Protein AF-A0A929W368-F1 (afdb_monomer)

Nearest PDB structures (foldseek):
  1zxo-assembly2_B  TM=9.598E-01  e=6.247E-08  Bacteroides thetaiotaomicron
  1zxo-assembly1_A  TM=9.574E-01  e=8.884E-08  Bacteroides thetaiotaomicron
  1zbs-assembly1_A-2  TM=9.644E-01  e=2.020E-07  Porphyromonas gingivalis W83
  8oqk-assembly1_A-2  TM=9.341E-01  e=8.147E-06  Tannerella forsythia
  8ow7-assembly3_E  TM=9.257E-01  e=1.965E-05  Tannerella forsythia

Solvent-accessible surface area (backbone atoms only — not comparable to full-atom values): 7279 Å² total; per-residue (Å²): 107,72,68,60,50,55,50,50,29,65,75,67,74,50,53,70,71,56,51,51,44,45,57,75,74,43,85,61,31,69,62,62,58,56,64,52,51,60,57,50,63,78,39,41,83,42,67,72,47,36,51,50,54,32,52,54,40,32,49,45,42,65,69,64,53,54,76,71,74,55,73,90,49,66,50,64,47,72,29,57,67,56,50,76,41,38,69,46,45,51,52,19,30,54,76,70,66,42,47,70,59,59,69,31,52,49,85,67,68,77,67,51,79,89,76,51,84,63,69,72,77,82,114

Foldseek 3Di:
DVVLVVVVCVVVVDDPVRLCCLLPPDPDNVVVVVVCLVVLLVCCVPVVSVCVLLVVLLVCCVPPVVVVVPLVDADEEEAQSCVSPVVSNCVSCVVNSHHHDYYYHHPCVVVPPPDDPCVVVVD

Mean predicted aligned error: 6.93 Å

Radius of gyration: 18.63 Å; Cα contacts (8 Å, |Δi|>4): 102; chains: 1; bounding box: 58×37×38 Å

Secondary structure (DSSP, 8-state):
-HHHHHHHHHHHT--HHHHHHHHHTSS-HHHHHHTTHHHHHHTTTSHHHHHHHHHHHHHHIIIIIGGG--TTSEEEEESHHHHHTHHHHHHHHHHTTPEEEEEESSGGGGGSTTS-GGGGG--

Structure (mmCIF, N/CA/C/O backbone):
data_AF-A0A929W368-F1
#
_entry.id   AF-A0A929W368-F1
#
loop_
_atom_site.group_PDB
_atom_site.id
_atom_site.type_symbol
_atom_site.label_atom_id
_atom_site.label_alt_id
_atom_site.label_comp_id
_atom_site.label_asym_id
_atom_site.label_entity_id
_atom_site.label_seq_id
_atom_site.pdbx_PDB_ins_code
_atom_site.Cartn_x
_atom_site.Cartn_y
_atom_site.Cartn_z
_atom_site.occupancy
_atom_site.B_iso_or_equiv
_atom_site.auth_seq_id
_atom_site.auth_comp_id
_atom_site.auth_asym_id
_atom_site.auth_atom_id
_atom_site.pdbx_PDB_model_num
ATOM 1 N N . PRO A 1 1 ? -18.917 0.061 -0.088 1.00 88.75 1 PRO A N 1
ATOM 2 C CA . PRO A 1 1 ? -20.269 -0.533 0.095 1.00 88.75 1 PRO A CA 1
ATOM 3 C C . PRO A 1 1 ? -20.674 -0.555 1.574 1.00 88.75 1 PRO A C 1
ATOM 5 O O . PRO A 1 1 ? -19.797 -0.681 2.425 1.00 88.75 1 PRO A O 1
ATOM 8 N N . GLU A 1 2 ? -21.967 -0.435 1.891 1.00 91.94 2 GLU A N 1
ATOM 9 C CA . GLU A 1 2 ? -22.444 -0.407 3.286 1.00 91.94 2 GLU A CA 1
ATOM 10 C C . GLU A 1 2 ? -22.174 -1.725 4.031 1.00 91.94 2 GLU A C 1
ATOM 12 O O . GLU A 1 2 ? -21.757 -1.711 5.186 1.00 91.94 2 GLU A O 1
ATOM 17 N N . SER A 1 3 ? -22.338 -2.864 3.353 1.00 93.44 3 SER A N 1
ATOM 18 C CA . SER A 1 3 ? -22.035 -4.193 3.898 1.00 93.44 3 SER A CA 1
ATOM 19 C C . SER A 1 3 ? -20.568 -4.329 4.309 1.00 93.44 3 SER A C 1
ATOM 21 O O . SER A 1 3 ? -20.274 -4.759 5.421 1.00 93.44 3 SER A O 1
ATOM 23 N N . LEU A 1 4 ? -19.650 -3.900 3.439 1.00 94.31 4 LEU A N 1
ATOM 24 C CA . LEU A 1 4 ? -18.211 -3.924 3.698 1.00 94.31 4 LEU A CA 1
ATOM 25 C C . LEU A 1 4 ? -17.841 -3.028 4.885 1.00 94.31 4 LEU A C 1
ATOM 27 O O . LEU A 1 4 ? -17.044 -3.423 5.730 1.00 94.31 4 LEU A O 1
ATOM 31 N N . ARG A 1 5 ? -18.455 -1.841 4.974 1.00 93.31 5 ARG A N 1
ATOM 32 C CA . ARG A 1 5 ? -18.266 -0.928 6.106 1.00 93.31 5 ARG A CA 1
ATOM 33 C C . ARG A 1 5 ? -18.708 -1.575 7.419 1.00 93.31 5 ARG A C 1
ATOM 35 O O . ARG A 1 5 ? -17.929 -1.582 8.362 1.00 93.31 5 ARG A O 1
ATOM 42 N N . ARG A 1 6 ? -19.915 -2.151 7.467 1.00 94.00 6 ARG A N 1
ATOM 43 C CA . ARG A 1 6 ? -20.418 -2.839 8.669 1.00 94.00 6 ARG A CA 1
ATOM 44 C C . ARG A 1 6 ? -19.507 -3.991 9.090 1.00 94.00 6 ARG A C 1
ATOM 46 O O . ARG A 1 6 ? -19.268 -4.169 10.278 1.00 94.00 6 ARG A O 1
ATOM 53 N N . HIS A 1 7 ? -18.974 -4.745 8.128 1.00 95.00 7 HIS A N 1
ATOM 54 C CA . HIS A 1 7 ? -18.018 -5.812 8.417 1.00 95.00 7 HIS A CA 1
ATOM 55 C C . HIS A 1 7 ? -16.708 -5.260 9.001 1.00 95.00 7 HIS A C 1
ATOM 57 O O . HIS A 1 7 ? -16.211 -5.794 9.986 1.00 95.00 7 HIS A O 1
ATOM 63 N N . PHE A 1 8 ? -16.180 -4.166 8.444 1.00 95.19 8 PHE A N 1
ATOM 64 C CA . PHE A 1 8 ? -14.983 -3.502 8.962 1.00 95.19 8 PHE A CA 1
ATOM 65 C C . PHE A 1 8 ? -15.171 -3.002 10.402 1.00 95.19 8 PHE A C 1
ATOM 67 O O . PHE A 1 8 ? -14.356 -3.313 11.269 1.00 95.19 8 PHE A O 1
ATOM 74 N N . GLU A 1 9 ? -16.260 -2.274 10.664 1.00 94.62 9 GLU A N 1
ATOM 75 C CA . GLU A 1 9 ? -16.586 -1.743 11.995 1.00 94.62 9 GLU A CA 1
ATOM 76 C C . GLU A 1 9 ? -16.746 -2.878 13.019 1.00 94.62 9 GLU A C 1
ATOM 78 O O . GLU A 1 9 ? -16.203 -2.791 14.116 1.00 94.62 9 GLU A O 1
ATOM 83 N N . ALA A 1 10 ? -17.409 -3.978 12.644 1.00 94.00 10 ALA A N 1
ATOM 84 C CA . ALA A 1 10 ? -17.581 -5.139 13.517 1.00 94.00 10 ALA A CA 1
ATOM 85 C C . ALA A 1 10 ? -16.275 -5.911 13.770 1.00 94.00 10 ALA A C 1
ATOM 87 O O . ALA A 1 10 ? -16.045 -6.367 14.884 1.00 94.00 10 ALA A O 1
ATOM 88 N N . GLN A 1 11 ? -15.419 -6.072 12.756 1.00 95.00 11 GLN A N 1
ATOM 89 C CA . GLN A 1 11 ? -14.176 -6.838 12.883 1.00 95.00 11 GLN A CA 1
ATOM 90 C C . GLN A 1 11 ? -13.138 -6.133 13.765 1.00 95.00 11 GLN A C 1
ATOM 92 O O . GLN A 1 11 ? -12.384 -6.802 14.469 1.00 95.00 11 GLN A O 1
ATOM 97 N N . TYR A 1 12 ? -13.062 -4.805 13.686 1.00 93.81 12 TYR A N 1
ATOM 98 C CA . TYR A 1 12 ? -12.060 -4.023 14.412 1.00 93.81 12 TYR A CA 1
ATOM 99 C C . TYR A 1 12 ? -12.623 -3.289 15.630 1.00 93.81 12 TYR A C 1
ATOM 101 O O . TYR A 1 12 ? -11.847 -2.650 16.332 1.00 93.81 12 TYR A O 1
ATOM 109 N N . GLU A 1 13 ? -13.934 -3.378 15.877 1.00 92.94 13 GLU A N 1
ATOM 110 C CA . GLU A 1 13 ? -14.640 -2.657 16.946 1.00 92.94 13 GLU A CA 1
ATOM 111 C C . GLU A 1 13 ? -14.344 -1.146 16.914 1.00 92.94 13 GLU A C 1
ATOM 113 O O . GLU A 1 13 ? -14.091 -0.508 17.934 1.00 92.94 13 GLU A O 1
ATOM 118 N N . VAL A 1 14 ? -14.337 -0.573 15.707 1.00 91.69 14 VAL A N 1
ATOM 119 C CA . VAL A 1 14 ? -13.983 0.832 15.456 1.00 91.69 14 VAL A CA 1
ATOM 120 C C . VAL A 1 14 ? -15.174 1.619 14.937 1.00 91.69 14 VAL A C 1
ATOM 122 O O . VAL A 1 14 ? -15.974 1.123 14.143 1.00 91.69 14 VAL A O 1
ATOM 125 N N . ASP A 1 15 ? -15.224 2.890 15.320 1.00 93.00 15 ASP A N 1
ATOM 126 C CA . ASP A 1 15 ? -16.087 3.899 14.725 1.00 93.00 15 ASP A CA 1
ATOM 127 C C . ASP A 1 15 ? -15.262 5.100 14.221 1.00 93.00 15 ASP A C 1
ATOM 129 O O . ASP A 1 15 ? -14.040 5.173 14.375 1.00 93.00 15 ASP A O 1
ATOM 133 N N . ILE A 1 16 ? -15.923 6.046 13.550 1.00 91.19 16 ILE A N 1
ATOM 134 C CA . ILE A 1 16 ? -15.246 7.224 12.987 1.00 91.19 16 ILE A CA 1
ATOM 135 C C . ILE A 1 16 ? -14.568 8.091 14.071 1.00 91.19 16 ILE A C 1
ATOM 137 O O . ILE A 1 16 ? -13.416 8.479 13.854 1.00 91.19 16 ILE A O 1
ATOM 141 N N . PRO A 1 17 ? -15.214 8.411 15.213 1.00 94.50 17 PRO A N 1
ATOM 142 C CA . PRO A 1 17 ? -14.557 9.110 16.318 1.00 94.50 17 PRO A CA 1
ATOM 143 C C . PRO A 1 17 ? -13.261 8.446 16.796 1.00 94.50 17 PRO A C 1
ATOM 145 O O . PRO A 1 17 ? -12.250 9.140 16.933 1.00 94.50 17 PRO A O 1
ATOM 148 N N . GLU A 1 18 ? -13.265 7.126 16.992 1.00 93.00 18 GLU A N 1
ATOM 149 C CA . GLU A 1 18 ? -12.087 6.373 17.426 1.00 93.00 18 GLU A CA 1
ATOM 150 C C . GLU A 1 18 ? -10.977 6.440 16.375 1.00 93.00 18 GLU A C 1
ATOM 152 O O . GLU A 1 18 ? -9.832 6.757 16.697 1.00 93.00 18 GLU A O 1
ATOM 157 N N . VAL A 1 19 ? -11.302 6.246 15.093 1.00 93.94 19 VAL A N 1
ATOM 158 C CA . VAL A 1 19 ? -10.317 6.362 14.004 1.00 93.94 19 VAL A CA 1
ATOM 159 C C . VAL A 1 19 ? -9.673 7.753 13.990 1.00 93.94 19 VAL A C 1
ATOM 161 O O . VAL A 1 19 ? -8.452 7.866 13.875 1.00 93.94 19 VAL A O 1
ATOM 164 N N . ILE A 1 20 ? -10.459 8.825 14.147 1.00 95.00 20 ILE A N 1
ATOM 165 C CA . ILE A 1 20 ? -9.934 10.199 14.194 1.00 95.00 20 ILE A CA 1
ATOM 166 C C . ILE A 1 20 ? -8.997 10.379 15.393 1.00 95.00 20 ILE A C 1
ATOM 168 O O . ILE A 1 20 ? -7.914 10.953 15.251 1.00 95.00 20 ILE A O 1
ATOM 172 N N . GLN A 1 21 ? -9.383 9.883 16.567 1.00 94.88 21 GLN A N 1
ATOM 173 C CA . GLN A 1 21 ? -8.554 9.956 17.766 1.00 94.88 21 GLN A CA 1
ATOM 174 C C . GLN A 1 21 ? -7.217 9.227 17.560 1.00 94.88 21 GLN A C 1
ATOM 176 O O . GLN A 1 21 ? -6.157 9.822 17.764 1.00 94.88 21 GLN A O 1
ATOM 181 N N . ARG A 1 22 ? -7.257 7.984 17.069 1.00 94.88 22 ARG A N 1
ATOM 182 C CA . ARG A 1 22 ? -6.077 7.141 16.822 1.00 94.88 22 ARG A CA 1
ATOM 183 C C . ARG A 1 22 ? -5.125 7.720 15.784 1.00 94.88 22 ARG A C 1
ATOM 185 O O . ARG A 1 22 ? -3.910 7.627 15.937 1.00 94.88 22 ARG A O 1
ATOM 192 N N . VAL A 1 23 ? -5.662 8.307 14.717 1.00 95.88 23 VAL A N 1
ATOM 193 C CA . VAL A 1 23 ? -4.853 8.813 13.601 1.00 95.88 23 VAL A CA 1
ATOM 194 C C . VAL A 1 23 ? -4.242 10.179 13.908 1.00 95.88 23 VAL A C 1
ATOM 196 O O . VAL A 1 23 ? -3.104 10.436 13.521 1.00 95.88 23 VAL A O 1
ATOM 199 N N . TYR A 1 24 ? -4.970 11.061 14.595 1.00 96.06 24 TYR A N 1
ATOM 200 C CA . TYR A 1 24 ? -4.542 12.453 14.762 1.00 96.06 24 TYR A CA 1
ATOM 201 C C . TYR A 1 24 ? -4.034 12.796 16.161 1.00 96.06 24 TYR A C 1
ATOM 203 O O . TYR A 1 24 ? -3.364 13.818 16.315 1.00 96.06 24 TYR A O 1
ATOM 211 N N . ARG A 1 25 ? -4.370 12.004 17.185 1.00 94.44 25 ARG A N 1
ATOM 212 C CA . ARG A 1 25 ? -4.108 12.360 18.589 1.00 94.44 25 ARG A CA 1
ATOM 213 C C . ARG A 1 25 ? -3.315 11.319 19.372 1.00 94.44 25 ARG A C 1
ATOM 215 O O . ARG A 1 25 ? -2.972 11.586 20.521 1.00 94.44 25 ARG A O 1
ATOM 222 N N . GLU A 1 26 ? -2.987 10.180 18.769 1.00 95.06 26 GLU A N 1
ATOM 223 C CA . GLU A 1 26 ? -2.183 9.134 19.401 1.00 95.06 26 GLU A CA 1
ATOM 224 C C . GLU A 1 26 ? -0.836 8.904 18.697 1.00 95.06 26 GLU A C 1
ATOM 226 O O . GLU A 1 26 ? -0.673 9.210 17.511 1.00 95.06 26 GLU A O 1
ATOM 231 N N . PRO A 1 27 ? 0.162 8.350 19.410 1.00 95.50 27 PRO A N 1
ATOM 232 C CA . PRO A 1 27 ? 1.424 7.956 18.803 1.00 95.50 27 PRO A CA 1
ATOM 233 C C . PRO A 1 27 ? 1.256 6.834 17.769 1.00 95.50 27 PRO A C 1
ATOM 235 O O . PRO A 1 27 ? 0.444 5.928 17.920 1.00 95.50 27 PRO A O 1
ATOM 238 N N . SER A 1 28 ? 2.156 6.803 16.784 1.00 93.81 28 SER A N 1
ATOM 239 C CA . SER A 1 28 ? 2.253 5.728 15.778 1.00 93.81 28 SER A CA 1
ATOM 240 C C . SER A 1 28 ? 1.004 5.517 14.890 1.00 93.81 28 SER A C 1
ATOM 242 O O . SER A 1 28 ? 0.627 4.362 14.655 1.00 93.81 28 SER A O 1
ATOM 244 N N . PRO A 1 29 ? 0.408 6.573 14.299 1.00 94.81 29 PRO A N 1
ATOM 245 C CA . PRO A 1 29 ? -0.787 6.438 13.457 1.00 94.81 29 PRO A CA 1
ATOM 246 C C . PRO A 1 29 ? -0.559 5.525 12.243 1.00 94.81 29 PRO A C 1
ATOM 248 O O . PRO A 1 29 ? -1.434 4.749 11.867 1.00 94.81 29 PRO A O 1
ATOM 251 N N . ASN A 1 30 ? 0.656 5.520 11.686 1.00 92.31 30 ASN A N 1
ATOM 252 C CA . ASN A 1 30 ? 1.025 4.632 10.581 1.00 92.31 30 ASN A CA 1
ATOM 253 C C . ASN A 1 30 ? 0.900 3.150 10.960 1.00 92.31 30 ASN A C 1
ATOM 255 O O . ASN A 1 30 ? 0.456 2.343 10.149 1.00 92.31 30 ASN A O 1
ATOM 259 N N . ARG A 1 31 ? 1.264 2.781 12.195 1.00 93.31 31 ARG A N 1
ATOM 260 C CA . ARG A 1 31 ? 1.142 1.399 12.681 1.00 93.31 31 ARG A CA 1
ATOM 261 C C . ARG A 1 31 ? -0.320 1.029 12.916 1.00 93.31 31 ARG A C 1
ATOM 263 O O . ARG A 1 31 ? -0.704 -0.090 12.593 1.00 93.31 31 ARG A O 1
ATOM 270 N N . TYR A 1 32 ? -1.115 1.961 13.442 1.00 94.56 32 TYR A N 1
ATOM 271 C CA . TYR A 1 32 ? -2.558 1.781 13.579 1.00 94.56 32 TYR A CA 1
ATOM 272 C C . TYR A 1 32 ? -3.212 1.526 12.216 1.00 94.56 32 TYR A C 1
ATOM 274 O O . TYR A 1 32 ? -3.902 0.529 12.058 1.00 94.56 32 TYR A O 1
ATOM 282 N N . LEU A 1 33 ? -2.935 2.349 11.201 1.00 93.56 33 LEU A N 1
ATOM 283 C CA . LEU A 1 33 ? -3.489 2.154 9.857 1.00 93.56 33 LEU A CA 1
ATOM 284 C C . LEU A 1 33 ? -2.989 0.862 9.196 1.00 93.56 33 LEU A C 1
ATOM 286 O O . LEU A 1 33 ? -3.759 0.161 8.540 1.00 93.56 33 LEU A O 1
ATOM 290 N N . ALA A 1 34 ? -1.719 0.503 9.406 1.00 92.38 34 ALA A N 1
ATOM 291 C CA . ALA A 1 34 ? -1.131 -0.702 8.826 1.00 92.38 34 ALA A CA 1
ATOM 292 C C . ALA A 1 34 ? -1.840 -1.996 9.262 1.00 92.38 34 ALA A C 1
ATOM 294 O O . ALA A 1 34 ? -1.822 -2.972 8.510 1.00 92.38 34 ALA A O 1
ATOM 295 N N . GLN A 1 35 ? -2.505 -2.025 10.421 1.00 92.44 35 GLN A N 1
ATOM 296 C CA . GLN A 1 35 ? -3.235 -3.214 10.876 1.00 92.44 35 GLN A CA 1
ATOM 297 C C . GLN A 1 35 ? -4.422 -3.575 9.960 1.00 92.44 35 GLN A C 1
ATOM 299 O O . GLN A 1 35 ? -4.785 -4.747 9.837 1.00 92.44 35 GLN A O 1
ATOM 304 N N . PHE A 1 36 ? -4.997 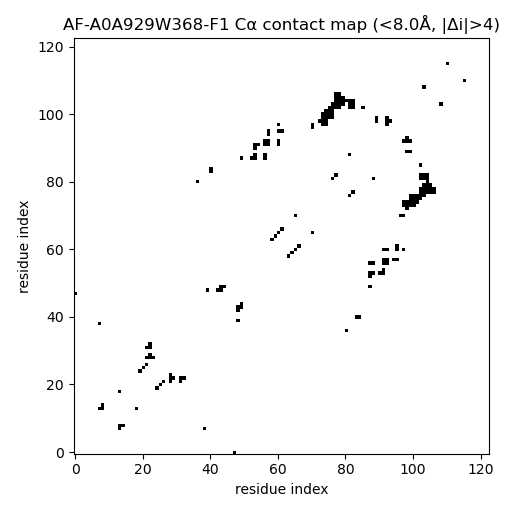-2.586 9.266 1.00 94.56 36 PHE A N 1
ATOM 305 C CA . PHE A 1 36 ? -6.145 -2.771 8.373 1.00 94.56 36 PHE A CA 1
ATOM 306 C C . PHE A 1 36 ? -5.771 -3.408 7.032 1.00 94.56 36 PHE A C 1
ATOM 308 O O . PHE A 1 36 ? -6.640 -3.821 6.268 1.00 94.56 36 PHE A O 1
ATOM 315 N N . THR A 1 37 ? -4.477 -3.578 6.765 1.00 94.31 37 THR A N 1
ATOM 316 C CA . THR A 1 37 ? -3.973 -4.305 5.594 1.00 94.31 37 THR A CA 1
ATOM 317 C C . THR A 1 37 ? -4.555 -5.719 5.499 1.00 94.31 37 THR A C 1
ATOM 319 O O . THR A 1 37 ? -4.854 -6.199 4.406 1.00 94.31 37 THR A O 1
ATOM 322 N N . HIS A 1 38 ? -4.760 -6.389 6.639 1.00 93.50 38 HIS A N 1
ATOM 323 C CA . HIS A 1 38 ? -5.369 -7.720 6.670 1.00 93.50 38 HIS A CA 1
ATOM 324 C C . HIS A 1 38 ? -6.800 -7.715 6.122 1.00 93.50 38 HIS A C 1
ATOM 326 O O . HIS A 1 38 ? -7.164 -8.618 5.371 1.00 93.50 38 HIS A O 1
ATOM 332 N N . PHE A 1 39 ? -7.579 -6.673 6.425 1.00 96.19 39 PHE A N 1
ATOM 333 C CA . PHE A 1 39 ? -8.926 -6.499 5.889 1.00 96.19 39 PHE A CA 1
ATOM 334 C C . PHE A 1 39 ? -8.923 -6.308 4.377 1.00 96.19 39 P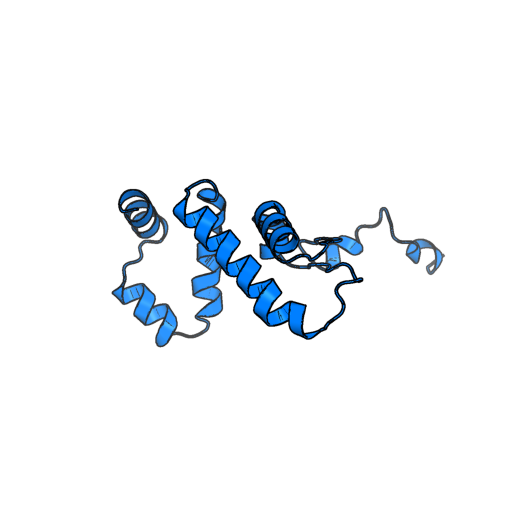HE A C 1
ATOM 336 O O . PHE A 1 39 ? -9.710 -6.944 3.678 1.00 96.19 39 PHE A O 1
ATOM 343 N N . LEU A 1 40 ? -8.011 -5.466 3.875 1.00 96.81 40 LEU A N 1
ATOM 344 C CA . LEU A 1 40 ? -7.856 -5.225 2.440 1.00 96.81 40 LEU A CA 1
ATOM 345 C C . LEU A 1 40 ? -7.477 -6.510 1.699 1.00 96.81 40 LEU A C 1
ATOM 347 O O . LEU A 1 40 ? -8.034 -6.791 0.647 1.00 96.81 40 LEU A O 1
ATOM 351 N N . SER A 1 41 ? -6.575 -7.315 2.267 1.00 96.38 41 SER A N 1
ATOM 352 C CA . SER A 1 41 ? -6.189 -8.607 1.690 1.00 96.38 41 SER A CA 1
ATOM 353 C C . SER A 1 41 ? -7.365 -9.588 1.635 1.00 96.38 41 SER A C 1
ATOM 355 O O . SER A 1 41 ? -7.609 -10.194 0.594 1.00 96.38 41 SER A O 1
ATOM 357 N N . ALA A 1 42 ? -8.141 -9.693 2.720 1.00 96.62 42 ALA A N 1
ATOM 358 C CA . ALA A 1 42 ? -9.300 -10.584 2.795 1.00 96.62 42 ALA A CA 1
ATOM 359 C C . ALA A 1 42 ? -10.437 -10.198 1.830 1.00 96.62 42 ALA A C 1
ATOM 361 O O . ALA A 1 42 ? -11.202 -11.062 1.414 1.00 96.62 42 ALA A O 1
ATOM 362 N N . HIS A 1 43 ? -10.534 -8.919 1.458 1.00 96.81 43 HIS A N 1
ATOM 363 C CA . HIS A 1 43 ? -11.583 -8.391 0.584 1.00 96.81 43 HIS A CA 1
ATOM 364 C C . HIS A 1 43 ? -11.038 -7.879 -0.755 1.00 96.81 43 HIS A C 1
ATOM 366 O O . HIS A 1 43 ? -11.685 -7.065 -1.404 1.00 96.81 43 HIS A O 1
ATOM 372 N N . ARG A 1 44 ? -9.857 -8.332 -1.192 1.00 95.31 44 ARG A N 1
ATOM 373 C CA . ARG A 1 44 ? -9.182 -7.820 -2.401 1.00 95.31 44 ARG A CA 1
ATOM 374 C C . ARG A 1 44 ? -9.986 -7.976 -3.696 1.00 95.31 44 ARG A C 1
ATOM 376 O O . ARG A 1 44 ? -9.751 -7.232 -4.642 1.00 95.31 44 ARG A O 1
ATOM 383 N N . ASP A 1 45 ? -10.920 -8.924 -3.733 1.00 94.69 45 ASP A N 1
ATOM 384 C CA . ASP A 1 45 ? -11.792 -9.173 -4.884 1.00 94.69 45 ASP A CA 1
ATOM 385 C C . ASP A 1 45 ? -13.048 -8.288 -4.891 1.00 94.69 45 ASP A C 1
ATOM 387 O O . ASP A 1 45 ? -13.724 -8.191 -5.916 1.00 94.69 45 ASP A O 1
ATOM 391 N N . GLU A 1 46 ? -13.346 -7.595 -3.785 1.00 96.81 46 GLU A N 1
ATOM 392 C CA . GLU A 1 46 ? -14.408 -6.592 -3.746 1.00 96.81 46 GLU A CA 1
ATOM 393 C C . GLU A 1 46 ? -14.025 -5.419 -4.665 1.00 96.81 46 GLU A C 1
ATOM 395 O O . GLU A 1 46 ? -12.964 -4.816 -4.457 1.00 96.81 46 GLU A O 1
ATOM 400 N N . PRO A 1 47 ? -14.865 -5.032 -5.648 1.00 96.56 47 PRO A N 1
ATOM 401 C CA . PRO A 1 47 ? -14.494 -4.047 -6.662 1.00 96.56 47 PRO A CA 1
ATOM 402 C C . PRO A 1 47 ? -13.918 -2.744 -6.101 1.00 96.56 47 PRO A C 1
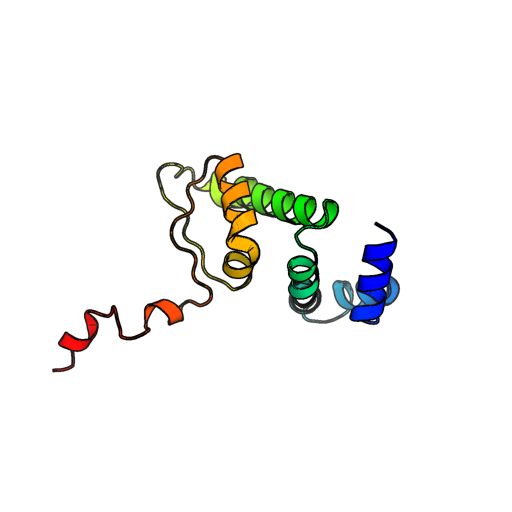ATOM 404 O O . PRO A 1 47 ? -12.892 -2.277 -6.588 1.00 96.56 47 PRO A O 1
ATOM 407 N N . SER A 1 48 ? -14.506 -2.199 -5.028 1.00 96.06 48 SER A N 1
ATOM 408 C CA . SER A 1 48 ? -14.007 -0.961 -4.413 1.00 96.06 48 SER A CA 1
ATOM 409 C C . SER A 1 48 ? -12.645 -1.122 -3.731 1.00 96.06 48 SER A C 1
ATOM 411 O O . SER A 1 48 ? -11.858 -0.181 -3.696 1.00 96.06 48 SER A O 1
ATOM 413 N N . VAL A 1 49 ? -12.352 -2.302 -3.171 1.00 97.06 49 VAL A N 1
ATOM 414 C CA . VAL A 1 49 ? -11.054 -2.584 -2.533 1.00 97.06 49 VAL A CA 1
ATOM 415 C C . VAL A 1 49 ? -9.992 -2.803 -3.603 1.00 97.06 49 VAL A C 1
ATOM 417 O O . VAL A 1 49 ? -8.897 -2.251 -3.510 1.00 97.06 49 VAL A O 1
ATOM 420 N N . ARG A 1 50 ? -10.330 -3.554 -4.655 1.00 97.19 50 ARG A N 1
ATOM 421 C CA . ARG A 1 50 ? -9.453 -3.757 -5.807 1.00 97.19 50 ARG A CA 1
ATOM 422 C C . ARG A 1 50 ? -9.079 -2.436 -6.471 1.00 97.19 50 ARG A C 1
ATOM 424 O O . ARG A 1 50 ? -7.909 -2.207 -6.770 1.00 97.19 50 ARG A O 1
ATOM 431 N N . GLU A 1 51 ? -10.064 -1.569 -6.693 1.00 97.50 51 GLU A N 1
ATOM 432 C CA . GLU A 1 51 ? -9.859 -0.240 -7.270 1.00 97.50 51 GLU A CA 1
ATOM 433 C C . GLU A 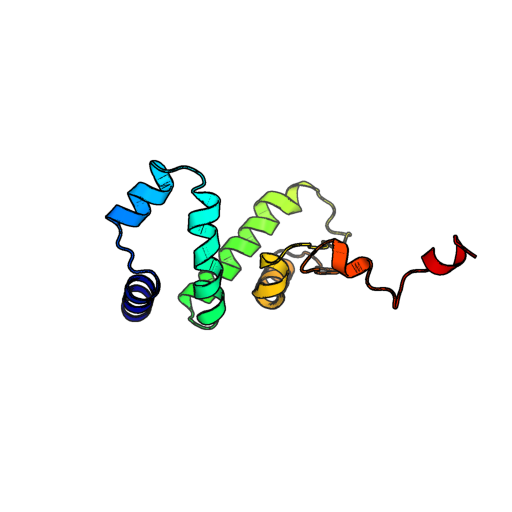1 51 ? -8.947 0.621 -6.391 1.00 97.50 51 GLU A C 1
ATOM 435 O O . GLU A 1 51 ? -8.010 1.231 -6.911 1.00 97.50 51 GLU A O 1
ATOM 440 N N . LEU A 1 52 ? -9.159 0.615 -5.070 1.00 97.75 52 LEU A N 1
ATOM 441 C CA . LEU A 1 52 ? -8.292 1.304 -4.114 1.00 97.75 52 LEU A CA 1
ATOM 442 C C . LEU A 1 52 ? -6.838 0.822 -4.229 1.00 97.75 52 LEU A C 1
ATOM 444 O O . LEU A 1 52 ? -5.937 1.634 -4.421 1.00 97.75 52 LEU A O 1
ATOM 448 N N . LEU A 1 53 ? -6.605 -0.494 -4.162 1.00 98.12 53 LEU A N 1
ATOM 449 C CA . LEU A 1 53 ? -5.260 -1.075 -4.232 1.00 98.12 53 LEU A CA 1
ATOM 450 C C . LEU A 1 53 ? -4.550 -0.708 -5.542 1.00 98.12 53 LEU A C 1
ATOM 452 O O . LEU A 1 53 ? -3.404 -0.257 -5.526 1.00 98.12 53 LEU A O 1
ATOM 456 N N . LEU A 1 54 ? -5.232 -0.862 -6.680 1.00 98.44 54 LEU A N 1
ATOM 457 C CA . LEU A 1 54 ? -4.664 -0.530 -7.987 1.00 98.44 54 LEU A CA 1
ATOM 458 C C . LEU A 1 54 ? -4.378 0.968 -8.119 1.00 98.44 54 LEU A C 1
ATOM 460 O O . LEU A 1 54 ? -3.323 1.339 -8.633 1.00 98.44 54 LEU A O 1
ATOM 464 N N . THR A 1 55 ? -5.280 1.827 -7.646 1.00 98.44 55 THR A N 1
ATOM 465 C CA . THR A 1 55 ? -5.105 3.285 -7.697 1.00 98.44 55 THR A CA 1
ATOM 466 C C . THR A 1 55 ? -3.882 3.719 -6.899 1.00 98.44 55 THR A C 1
ATOM 468 O O . THR A 1 55 ? -3.035 4.447 -7.423 1.00 98.44 55 THR A O 1
ATOM 471 N N . GLU A 1 56 ? -3.731 3.223 -5.671 1.00 98.12 56 GLU A N 1
ATOM 472 C CA . GLU A 1 56 ? -2.614 3.605 -4.808 1.00 98.12 56 GLU A CA 1
ATOM 473 C C . GLU A 1 56 ? -1.274 3.044 -5.302 1.00 98.12 56 GLU A C 1
ATOM 475 O O . GLU A 1 56 ? -0.271 3.761 -5.297 1.00 98.12 56 GLU A O 1
ATOM 480 N N . PHE A 1 57 ? -1.230 1.816 -5.834 1.00 98.44 57 PHE A N 1
ATOM 481 C CA . PHE A 1 57 ? 0.003 1.308 -6.445 1.00 98.44 57 PHE A CA 1
ATOM 482 C C . PHE A 1 57 ? 0.379 2.059 -7.725 1.00 98.44 57 PHE A C 1
ATOM 484 O O . PHE A 1 57 ? 1.557 2.353 -7.936 1.00 98.44 57 PHE A O 1
ATOM 491 N N . ARG A 1 58 ? -0.588 2.441 -8.566 1.00 98.50 58 ARG A N 1
ATOM 492 C CA . ARG A 1 58 ? -0.304 3.285 -9.739 1.00 98.50 58 ARG A CA 1
ATOM 493 C C . ARG A 1 58 ? 0.220 4.652 -9.320 1.00 98.50 58 ARG A C 1
ATOM 495 O O . ARG A 1 58 ? 1.220 5.120 -9.863 1.00 98.50 58 ARG A O 1
ATOM 502 N N . ALA A 1 59 ? -0.395 5.261 -8.306 1.00 98.44 59 ALA A N 1
ATOM 503 C CA . ALA A 1 59 ? 0.091 6.504 -7.723 1.00 98.44 59 ALA A CA 1
ATOM 504 C C . ALA A 1 59 ? 1.516 6.344 -7.172 1.00 98.44 59 ALA A C 1
ATOM 506 O O . ALA A 1 59 ? 2.340 7.239 -7.361 1.00 98.44 59 ALA A O 1
ATOM 507 N N . PHE A 1 60 ? 1.840 5.201 -6.559 1.00 98.12 60 PHE A N 1
ATOM 508 C CA . PHE A 1 60 ? 3.192 4.903 -6.100 1.00 98.12 60 PHE A CA 1
ATOM 509 C C . PHE A 1 60 ? 4.206 4.931 -7.254 1.00 98.12 60 PHE A C 1
ATOM 511 O O . PHE A 1 60 ? 5.196 5.660 -7.155 1.00 98.12 60 PHE A O 1
ATOM 518 N N . PHE A 1 61 ? 3.948 4.228 -8.361 1.00 97.88 61 PHE A N 1
ATOM 519 C CA . PHE A 1 61 ? 4.834 4.243 -9.534 1.00 97.88 61 PHE A CA 1
ATOM 520 C C . PHE A 1 61 ? 4.948 5.636 -10.160 1.00 97.88 61 PHE A C 1
ATOM 522 O O . PHE A 1 61 ? 6.058 6.119 -10.397 1.00 97.88 61 PHE A O 1
ATOM 529 N N . ALA A 1 62 ? 3.818 6.311 -10.373 1.00 96.44 62 ALA A N 1
ATOM 530 C CA . ALA A 1 62 ? 3.779 7.620 -11.011 1.00 96.44 62 ALA A CA 1
ATOM 531 C C . ALA A 1 62 ? 4.488 8.709 -10.191 1.00 96.44 62 ALA A C 1
ATOM 533 O O . ALA A 1 62 ? 5.151 9.570 -10.768 1.00 96.44 62 ALA A O 1
ATOM 534 N N . ARG A 1 63 ? 4.360 8.679 -8.857 1.00 96.94 63 ARG A N 1
ATOM 535 C CA . ARG A 1 63 ? 4.892 9.725 -7.966 1.00 96.94 63 ARG A CA 1
ATOM 536 C C . ARG A 1 63 ? 6.300 9.432 -7.458 1.00 96.94 63 ARG A C 1
ATOM 538 O O . ARG A 1 63 ? 7.076 10.368 -7.304 1.00 96.94 63 ARG A O 1
ATOM 545 N N . ASN A 1 64 ? 6.633 8.168 -7.195 1.00 96.69 64 ASN A N 1
ATOM 546 C CA . ASN A 1 64 ? 7.890 7.808 -6.530 1.00 96.69 64 ASN A CA 1
ATOM 547 C C . ASN A 1 64 ? 8.912 7.211 -7.496 1.00 96.69 64 ASN A C 1
ATOM 549 O O . ASN A 1 64 ? 10.082 7.573 -7.443 1.00 96.69 64 ASN A O 1
ATOM 553 N N . ILE A 1 65 ? 8.490 6.314 -8.392 1.00 96.75 65 ILE A N 1
ATOM 554 C CA . ILE A 1 65 ? 9.431 5.568 -9.243 1.00 96.75 65 ILE A CA 1
ATOM 555 C C . ILE A 1 65 ? 9.766 6.332 -10.529 1.00 96.75 65 ILE A C 1
ATOM 557 O O . ILE A 1 65 ? 10.928 6.427 -10.919 1.00 96.75 65 ILE A O 1
ATOM 561 N N . ARG A 1 66 ? 8.774 6.961 -11.164 1.00 95.75 66 ARG A N 1
ATOM 562 C CA . ARG A 1 66 ? 8.959 7.700 -12.426 1.00 95.75 66 ARG A CA 1
ATOM 563 C C . ARG A 1 66 ? 10.005 8.818 -12.338 1.00 95.75 66 ARG A C 1
ATOM 565 O O . ARG A 1 66 ? 10.674 9.117 -13.324 1.00 95.75 66 ARG A O 1
ATOM 572 N N . ALA A 1 67 ? 10.193 9.407 -11.158 1.00 95.94 67 ALA A N 1
ATOM 573 C CA . ALA A 1 67 ? 11.177 10.464 -10.934 1.00 95.94 67 ALA A CA 1
ATOM 574 C C . ALA A 1 67 ? 12.628 10.025 -11.217 1.00 95.94 67 ALA A C 1
ATOM 576 O O . ALA A 1 67 ? 13.449 10.866 -11.581 1.00 95.94 67 ALA A O 1
ATOM 577 N N . TYR A 1 68 ? 12.938 8.727 -11.110 1.00 96.19 68 TYR A N 1
ATOM 578 C CA . TYR A 1 68 ? 14.282 8.206 -11.368 1.00 96.19 68 TYR A CA 1
ATOM 579 C C . TYR A 1 68 ? 14.648 8.176 -12.860 1.00 96.19 68 TYR A C 1
ATOM 581 O O . TYR A 1 68 ? 15.835 8.176 -13.174 1.00 96.19 68 TYR A O 1
ATOM 589 N N . ARG A 1 69 ? 13.664 8.197 -13.777 1.00 94.31 69 ARG A N 1
ATOM 590 C CA . ARG A 1 69 ? 13.868 8.165 -15.244 1.00 94.31 69 ARG A CA 1
ATOM 591 C C . ARG A 1 69 ? 14.737 6.991 -15.714 1.00 94.31 69 ARG A C 1
ATOM 593 O O . ARG A 1 69 ? 15.611 7.163 -16.560 1.00 94.31 69 ARG A O 1
ATOM 600 N N . ARG A 1 70 ? 14.526 5.818 -15.115 1.00 94.56 70 ARG A N 1
ATOM 601 C CA . ARG A 1 70 ? 15.248 4.571 -15.411 1.00 94.56 70 ARG A CA 1
ATOM 602 C C . ARG A 1 70 ? 14.281 3.478 -15.866 1.00 94.56 70 ARG A C 1
ATOM 604 O O . ARG A 1 70 ? 14.239 2.402 -15.275 1.00 94.56 70 ARG A O 1
ATOM 611 N N . ASP A 1 71 ? 13.464 3.779 -16.871 1.00 88.62 71 ASP A N 1
ATOM 612 C CA . ASP A 1 71 ? 12.393 2.892 -17.354 1.00 88.62 71 ASP A CA 1
ATOM 613 C C . ASP A 1 71 ? 12.948 1.579 -17.947 1.00 88.62 71 ASP A C 1
ATOM 615 O O . ASP A 1 71 ? 12.244 0.575 -18.058 1.00 88.62 71 ASP A O 1
ATOM 619 N N . GLU A 1 72 ? 14.238 1.557 -18.296 1.00 93.06 72 GLU A N 1
ATOM 620 C CA . GLU A 1 72 ? 14.940 0.366 -18.755 1.00 93.06 72 GLU A CA 1
ATOM 621 C 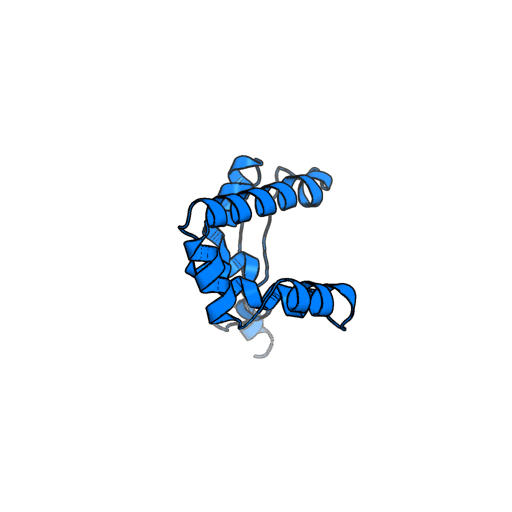C . GLU A 1 72 ? 15.237 -0.641 -17.634 1.00 93.06 72 GLU A C 1
ATOM 623 O O . GLU A 1 72 ? 15.467 -1.816 -17.926 1.00 93.06 72 GLU A O 1
ATOM 628 N N . LEU A 1 73 ? 15.237 -0.220 -16.367 1.00 96.38 73 LEU A N 1
ATOM 629 C CA . LEU A 1 73 ? 15.557 -1.083 -15.232 1.00 96.38 73 LEU A CA 1
ATOM 630 C C . LEU A 1 73 ? 14.313 -1.775 -14.668 1.00 96.38 73 LEU A C 1
ATOM 632 O O . LEU A 1 73 ? 13.198 -1.260 -14.712 1.00 96.38 73 LEU A O 1
ATOM 636 N N . GLU A 1 74 ? 14.523 -2.955 -14.090 1.00 97.12 74 GLU A N 1
ATOM 637 C CA . GLU A 1 74 ? 13.492 -3.617 -13.295 1.00 97.12 74 GLU A CA 1
ATOM 638 C C . GLU A 1 74 ? 13.404 -3.012 -11.893 1.00 97.12 74 GLU A C 1
ATOM 640 O O . GLU A 1 74 ? 14.416 -2.724 -11.246 1.00 97.12 74 GLU A O 1
ATOM 645 N N . VAL A 1 75 ? 12.176 -2.883 -11.394 1.00 97.62 75 VAL A N 1
ATOM 646 C CA . VAL A 1 75 ? 11.894 -2.451 -10.026 1.00 97.62 75 VAL A CA 1
ATOM 647 C C . VAL A 1 75 ? 11.728 -3.691 -9.156 1.00 97.62 75 VAL A C 1
ATOM 649 O O . VAL A 1 75 ? 10.781 -4.463 -9.323 1.00 97.62 75 VAL A O 1
ATOM 652 N N . ASN A 1 76 ? 12.667 -3.894 -8.235 1.00 96.94 76 ASN A N 1
ATOM 653 C CA . ASN A 1 76 ? 12.607 -4.965 -7.244 1.00 96.94 76 ASN A CA 1
ATOM 654 C C . ASN A 1 76 ? 11.988 -4.433 -5.946 1.00 96.94 76 ASN A C 1
ATOM 656 O O . ASN A 1 76 ? 12.262 -3.301 -5.548 1.00 96.94 76 ASN A O 1
ATOM 660 N N . PHE A 1 77 ? 11.184 -5.253 -5.274 1.00 97.12 77 PHE 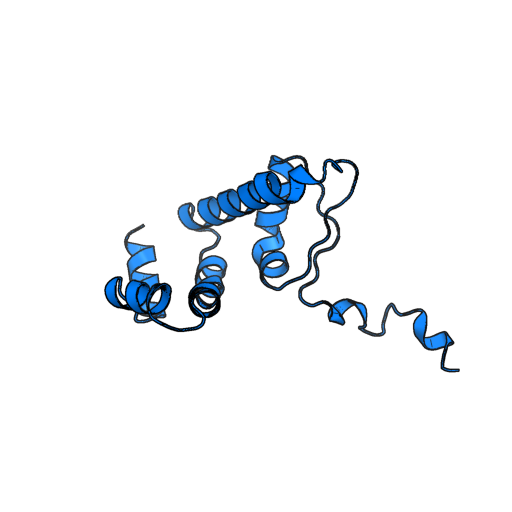A N 1
ATOM 661 C CA . PHE A 1 77 ? 10.483 -4.875 -4.049 1.00 97.12 77 PHE A CA 1
ATOM 662 C C . PHE A 1 77 ? 10.865 -5.773 -2.876 1.00 97.12 77 PHE A C 1
ATOM 664 O O . PHE A 1 77 ? 11.093 -6.973 -3.028 1.00 97.12 77 PHE A O 1
ATOM 671 N N . VAL A 1 78 ? 10.875 -5.188 -1.680 1.00 95.56 78 VAL A N 1
ATOM 672 C CA . VAL A 1 78 ? 10.986 -5.914 -0.413 1.00 95.56 78 VAL A CA 1
ATOM 673 C C . VAL A 1 78 ? 9.917 -5.395 0.544 1.00 95.56 78 VAL A C 1
ATOM 675 O O . VAL A 1 78 ? 9.712 -4.187 0.642 1.00 95.56 78 VAL A O 1
ATOM 678 N N . GLY A 1 79 ? 9.253 -6.297 1.262 1.00 92.00 79 GLY A N 1
ATOM 679 C CA . GLY A 1 79 ? 8.298 -5.976 2.318 1.00 92.00 79 GLY A CA 1
ATOM 680 C C . GLY A 1 79 ? 6.989 -6.755 2.208 1.00 92.00 79 GLY A C 1
ATOM 681 O O . GLY A 1 79 ? 6.573 -7.191 1.134 1.00 92.00 79 GLY A O 1
ATOM 682 N N . SER A 1 80 ? 6.302 -6.891 3.344 1.00 93.38 80 SER A N 1
ATOM 683 C CA . SER A 1 80 ? 5.060 -7.665 3.454 1.00 93.38 80 SER A CA 1
ATOM 684 C C . SER A 1 80 ? 3.952 -7.168 2.525 1.00 93.38 80 SER A C 1
ATOM 686 O O . SER A 1 80 ? 3.265 -7.988 1.931 1.00 93.38 80 SER A O 1
ATOM 688 N N . ILE A 1 81 ? 3.798 -5.852 2.359 1.00 95.69 81 ILE A N 1
ATOM 689 C CA . ILE A 1 81 ? 2.771 -5.261 1.488 1.00 95.69 81 ILE A CA 1
ATOM 690 C C . ILE A 1 81 ? 2.995 -5.656 0.027 1.00 95.69 81 ILE A C 1
ATOM 692 O O . ILE A 1 81 ? 2.065 -6.117 -0.629 1.00 95.69 81 ILE A O 1
ATOM 696 N N . ALA A 1 82 ? 4.232 -5.530 -0.461 1.00 96.12 82 ALA A N 1
ATOM 697 C CA . ALA A 1 82 ? 4.573 -5.894 -1.831 1.00 96.12 82 ALA A CA 1
ATOM 698 C C . ALA A 1 82 ? 4.347 -7.390 -2.093 1.00 96.12 82 ALA A C 1
ATOM 700 O O . ALA A 1 82 ? 3.847 -7.748 -3.152 1.00 96.12 82 ALA A O 1
ATOM 701 N N . ALA A 1 83 ? 4.663 -8.248 -1.117 1.00 9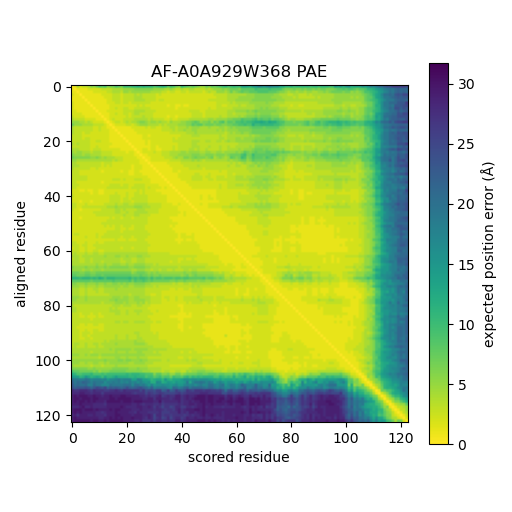5.38 83 ALA A N 1
ATOM 702 C CA . ALA A 1 83 ? 4.442 -9.688 -1.221 1.00 95.38 83 ALA A CA 1
ATOM 703 C C . ALA A 1 83 ? 2.950 -10.076 -1.161 1.00 95.38 83 ALA A C 1
ATOM 705 O O . ALA A 1 83 ? 2.497 -10.919 -1.927 1.00 95.38 83 ALA A O 1
ATOM 706 N N . VAL A 1 84 ? 2.163 -9.471 -0.264 1.00 96.25 84 VAL A N 1
ATOM 707 C CA . VAL A 1 84 ? 0.731 -9.794 -0.100 1.00 96.25 84 VAL A CA 1
ATOM 708 C C . VAL A 1 84 ? -0.092 -9.349 -1.314 1.00 96.25 84 VAL A C 1
ATOM 710 O O . VAL A 1 84 ? -0.963 -10.091 -1.777 1.00 96.25 84 VAL A O 1
ATOM 713 N N . PHE A 1 85 ? 0.205 -8.165 -1.855 1.00 97.56 85 PHE A N 1
ATOM 714 C CA . PHE A 1 85 ? -0.506 -7.575 -2.993 1.00 97.56 85 PHE A CA 1
ATOM 715 C C . PHE A 1 85 ? 0.316 -7.615 -4.285 1.00 97.56 85 PHE A C 1
ATOM 717 O O . PHE A 1 85 ? 0.254 -6.701 -5.106 1.00 97.56 85 PHE A O 1
ATOM 724 N N . GLU A 1 86 ? 1.111 -8.671 -4.474 1.00 97.56 86 GLU A N 1
ATOM 725 C CA . GLU A 1 86 ? 1.976 -8.818 -5.651 1.00 97.56 86 GLU A CA 1
ATOM 726 C C . GLU A 1 86 ? 1.185 -8.724 -6.966 1.00 97.56 86 GLU A 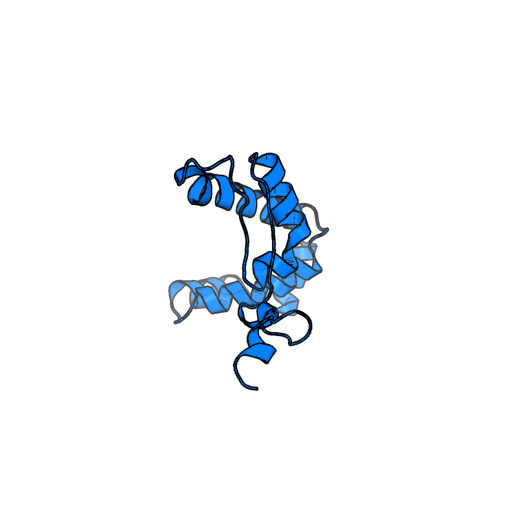C 1
ATOM 728 O O . GLU A 1 86 ? 1.623 -8.062 -7.907 1.00 97.56 86 GLU A O 1
ATOM 733 N N . SER A 1 87 ? -0.003 -9.332 -7.024 1.00 97.50 87 SER A N 1
ATOM 734 C CA . SER A 1 87 ? -0.871 -9.297 -8.210 1.00 97.50 87 SER A CA 1
ATOM 735 C C . SER A 1 87 ? -1.274 -7.866 -8.591 1.00 97.50 87 SER A C 1
ATOM 737 O O . SER A 1 87 ? -1.110 -7.448 -9.742 1.00 97.50 87 SER A O 1
ATOM 739 N N . GLU A 1 88 ? -1.753 -7.076 -7.626 1.00 98.19 88 GLU A N 1
ATOM 740 C CA . GLU A 1 88 ? -2.161 -5.686 -7.831 1.00 98.19 88 GLU A CA 1
ATOM 741 C C . GLU A 1 88 ? -0.952 -4.803 -8.135 1.00 98.19 88 GLU A C 1
ATOM 743 O O . GLU A 1 88 ? -1.018 -3.981 -9.048 1.00 98.19 88 GLU A O 1
ATOM 748 N N . LEU A 1 89 ? 0.168 -5.010 -7.437 1.00 98.38 89 LEU A N 1
ATOM 749 C CA . LEU A 1 89 ? 1.409 -4.275 -7.663 1.00 98.38 89 LEU A CA 1
ATOM 750 C C . LEU A 1 89 ? 1.932 -4.487 -9.089 1.00 98.38 89 LEU A C 1
ATOM 752 O O . LEU A 1 89 ? 2.249 -3.515 -9.773 1.00 98.38 89 LEU A O 1
ATOM 756 N N . ARG A 1 90 ? 1.992 -5.738 -9.565 1.00 98.44 90 ARG A N 1
ATOM 757 C CA . ARG A 1 90 ? 2.417 -6.063 -10.938 1.00 98.44 90 ARG A CA 1
ATOM 758 C C . ARG A 1 90 ? 1.455 -5.495 -11.976 1.00 98.44 90 ARG A C 1
ATOM 760 O O . ARG A 1 90 ? 1.904 -4.954 -12.984 1.00 98.44 90 ARG A O 1
ATOM 767 N N . THR A 1 91 ? 0.150 -5.569 -11.716 1.00 98.31 91 THR A N 1
ATOM 768 C CA . THR A 1 91 ? -0.880 -4.992 -12.595 1.00 98.31 91 THR A CA 1
ATOM 769 C C . THR A 1 91 ? -0.721 -3.474 -12.709 1.00 98.31 91 THR A C 1
ATOM 771 O O . THR A 1 91 ? -0.711 -2.929 -13.812 1.00 98.31 91 THR A O 1
ATOM 774 N N . ALA A 1 92 ? -0.547 -2.787 -11.579 1.00 98.19 92 ALA A N 1
ATOM 775 C CA . ALA A 1 92 ? -0.327 -1.347 -11.534 1.00 98.19 92 ALA A CA 1
ATOM 776 C C . ALA A 1 92 ? 0.985 -0.939 -12.218 1.00 98.19 92 ALA A C 1
ATOM 778 O O . ALA A 1 92 ? 1.004 0.036 -12.966 1.00 98.19 92 ALA A O 1
ATOM 779 N N . ALA A 1 93 ? 2.061 -1.702 -12.014 1.00 97.81 93 ALA A N 1
ATOM 780 C CA . ALA A 1 93 ? 3.342 -1.462 -12.668 1.00 97.81 93 ALA A CA 1
ATOM 781 C C . ALA A 1 93 ? 3.226 -1.540 -14.193 1.00 97.81 93 ALA A C 1
ATOM 783 O O . ALA A 1 93 ? 3.667 -0.627 -14.887 1.00 97.81 93 ALA A O 1
ATOM 784 N N . ALA A 1 94 ? 2.578 -2.590 -14.708 1.00 97.44 94 ALA A N 1
ATOM 785 C CA . ALA A 1 94 ? 2.366 -2.769 -16.140 1.00 97.44 94 ALA A CA 1
ATOM 786 C C . ALA A 1 94 ? 1.542 -1.618 -16.742 1.00 97.44 94 ALA A C 1
ATOM 788 O O . ALA A 1 94 ? 1.883 -1.116 -17.813 1.00 97.44 94 ALA A O 1
ATOM 789 N N . ALA A 1 95 ? 0.507 -1.155 -16.030 1.00 97.12 95 ALA A N 1
ATOM 790 C CA . ALA A 1 95 ? -0.301 -0.004 -16.438 1.00 97.12 95 ALA A CA 1
ATOM 791 C C . ALA A 1 95 ? 0.492 1.317 -16.474 1.00 97.12 95 ALA A C 1
ATOM 793 O O . ALA A 1 95 ? 0.150 2.210 -17.243 1.00 97.12 95 ALA A O 1
ATOM 794 N N . GLU A 1 96 ? 1.549 1.437 -15.667 1.00 96.94 96 GLU A N 1
ATOM 795 C CA . GLU A 1 96 ? 2.444 2.601 -15.621 1.00 96.94 96 GLU A CA 1
ATOM 796 C C . GLU A 1 96 ? 3.746 2.403 -16.422 1.00 96.94 96 GLU A C 1
ATOM 798 O O . GLU A 1 96 ? 4.642 3.242 -16.343 1.00 96.94 96 GLU A O 1
ATOM 803 N N . HIS A 1 97 ? 3.836 1.334 -17.224 1.00 96.25 97 HIS A N 1
ATOM 804 C CA . HIS A 1 97 ? 4.984 0.971 -18.069 1.00 96.25 97 HIS A CA 1
ATOM 805 C C . HIS A 1 97 ? 6.278 0.605 -17.316 1.00 96.25 97 HIS A C 1
ATOM 807 O O . HIS A 1 97 ? 7.371 0.725 -17.866 1.00 96.25 97 HIS A O 1
ATOM 813 N N . PHE A 1 98 ? 6.167 0.092 -16.088 1.00 97.25 98 PHE A N 1
ATOM 814 C CA . PHE A 1 98 ? 7.294 -0.447 -15.321 1.00 97.25 98 PHE A CA 1
ATOM 815 C C . PHE A 1 98 ? 7.344 -1.976 -15.360 1.00 97.25 98 PHE A C 1
ATOM 817 O O . PHE A 1 98 ? 6.317 -2.658 -15.361 1.00 97.25 98 PHE A O 1
ATOM 824 N N . ARG A 1 99 ? 8.564 -2.527 -15.316 1.00 97.19 99 ARG A N 1
ATOM 825 C CA . ARG A 1 99 ? 8.807 -3.966 -15.151 1.00 97.19 99 ARG A CA 1
ATOM 826 C C . ARG A 1 99 ? 9.137 -4.271 -13.698 1.00 97.19 99 ARG A C 1
ATOM 828 O O . ARG A 1 99 ? 10.069 -3.697 -13.139 1.00 97.19 99 ARG A O 1
ATOM 835 N N . VAL A 1 100 ? 8.376 -5.177 -13.090 1.00 97.88 100 VAL A N 1
ATOM 836 C CA . VAL A 1 100 ? 8.622 -5.639 -11.718 1.00 97.88 100 VAL A CA 1
ATOM 837 C C . VAL A 1 100 ? 9.469 -6.899 -11.758 1.00 97.88 100 VAL A C 1
ATOM 839 O O . VAL A 1 100 ? 9.042 -7.907 -12.323 1.00 97.88 100 VAL A O 1
ATOM 842 N N . GLY A 1 101 ? 10.638 -6.839 -11.128 1.00 97.06 101 GLY A N 1
ATOM 843 C CA . GLY A 1 101 ? 11.530 -7.981 -10.972 1.00 97.06 101 GLY A CA 1
ATOM 844 C C . GLY A 1 101 ? 11.123 -8.853 -9.783 1.00 97.06 101 GLY A C 1
ATOM 845 O O . GLY A 1 101 ? 9.982 -9.321 -9.661 1.00 97.06 101 GLY A O 1
ATOM 846 N N . ARG A 1 102 ? 12.078 -9.062 -8.879 1.00 95.31 102 ARG A N 1
ATOM 847 C CA . ARG A 1 102 ? 11.926 -9.839 -7.650 1.00 95.31 102 ARG A CA 1
ATOM 848 C C . ARG A 1 102 ? 11.094 -9.089 -6.612 1.00 95.31 102 ARG A C 1
ATOM 850 O O . ARG A 1 102 ? 11.272 -7.889 -6.402 1.00 95.31 102 ARG A O 1
ATOM 857 N N . ILE A 1 103 ? 10.246 -9.836 -5.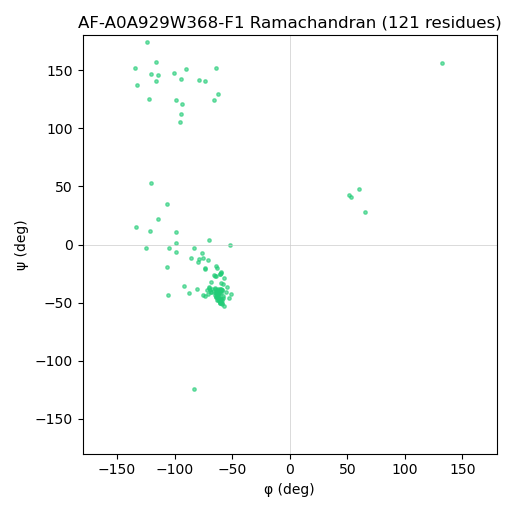910 1.00 96.12 103 ILE A N 1
ATOM 858 C CA . ILE A 1 103 ? 9.529 -9.378 -4.721 1.00 96.12 103 ILE A CA 1
ATOM 859 C C . ILE A 1 103 ? 9.895 -10.306 -3.565 1.00 96.12 103 ILE A C 1
ATOM 861 O O . ILE A 1 103 ? 9.765 -11.521 -3.680 1.00 96.12 103 ILE A O 1
ATOM 865 N N . LEU A 1 104 ? 10.379 -9.738 -2.463 1.00 92.81 104 LEU A N 1
ATOM 866 C CA . LEU A 1 104 ? 10.728 -10.474 -1.247 1.00 92.81 104 LEU A CA 1
ATOM 867 C C . LEU A 1 104 ? 9.839 -10.032 -0.092 1.00 92.81 104 LEU A C 1
ATOM 869 O O . LEU A 1 104 ? 9.580 -8.840 0.074 1.00 92.81 104 LEU A O 1
ATOM 873 N N . LYS A 1 105 ? 9.411 -10.967 0.756 1.00 89.75 105 LYS A N 1
ATOM 874 C CA . LYS A 1 105 ? 8.607 -10.624 1.934 1.00 89.75 105 LYS A CA 1
ATOM 875 C C . LYS A 1 105 ? 9.468 -9.969 3.012 1.00 89.75 105 LYS A C 1
ATOM 877 O O . LYS A 1 105 ? 9.057 -8.954 3.577 1.00 89.75 105 LYS A O 1
ATOM 882 N N . ALA A 1 106 ? 10.654 -10.515 3.269 1.00 86.19 106 ALA A N 1
ATOM 883 C CA . ALA A 1 106 ? 11.636 -9.953 4.186 1.00 86.19 106 ALA A CA 1
ATOM 884 C C . ALA A 1 106 ? 13.051 -9.965 3.570 1.00 86.19 106 ALA A C 1
ATOM 886 O O . ALA A 1 106 ? 13.364 -10.843 2.767 1.00 86.19 106 ALA A O 1
ATOM 887 N N . PRO A 1 107 ? 13.947 -9.032 3.957 1.00 76.38 107 PRO A N 1
ATOM 888 C CA . PRO A 1 107 ? 15.311 -8.979 3.418 1.00 76.38 107 PRO A CA 1
ATOM 889 C C . PRO A 1 107 ? 16.116 -10.272 3.627 1.00 76.38 107 PRO A C 1
ATOM 891 O O . PRO A 1 107 ? 16.925 -10.643 2.781 1.00 76.38 107 PRO A O 1
ATOM 894 N N . LEU A 1 108 ? 15.885 -10.960 4.752 1.00 73.75 108 LEU A N 1
ATOM 895 C CA . LEU A 1 108 ? 16.618 -12.166 5.147 1.00 73.75 108 LEU A CA 1
ATOM 896 C C . LEU A 1 108 ? 16.211 -13.420 4.362 1.00 73.75 108 LEU A C 1
ATOM 898 O O . LEU A 1 108 ? 16.941 -14.407 4.413 1.00 73.75 108 LEU A O 1
ATOM 902 N N . ASP A 1 109 ? 15.113 -13.386 3.600 1.00 67.12 109 ASP A N 1
ATOM 903 C CA . ASP A 1 109 ? 14.682 -14.529 2.783 1.00 67.12 109 ASP A CA 1
ATOM 904 C C . ASP A 1 109 ? 15.760 -14.917 1.747 1.00 67.12 109 ASP A C 1
ATOM 906 O O . ASP A 1 109 ? 15.870 -16.083 1.376 1.00 67.12 109 ASP A O 1
ATOM 910 N N . MET A 1 110 ? 16.635 -13.975 1.359 1.00 58.62 110 MET A N 1
ATOM 911 C CA . MET A 1 110 ? 17.789 -14.227 0.479 1.00 58.62 110 MET A CA 1
ATOM 912 C C . MET A 1 110 ? 18.924 -15.042 1.116 1.00 58.62 110 MET A C 1
ATOM 914 O O . MET A 1 110 ? 19.827 -15.470 0.404 1.00 58.62 110 MET A O 1
ATOM 918 N N . ILE A 1 111 ? 18.922 -15.228 2.438 1.00 59.62 111 ILE A N 1
ATOM 919 C CA . ILE A 1 111 ? 20.002 -15.906 3.177 1.00 59.62 111 ILE A CA 1
ATOM 920 C C . ILE A 1 111 ? 19.632 -17.370 3.474 1.00 59.62 111 ILE A C 1
ATOM 922 O O . ILE A 1 111 ? 20.418 -18.102 4.075 1.00 59.62 111 ILE A O 1
ATOM 926 N N . THR A 1 112 ? 18.459 -17.847 3.036 1.00 51.25 112 THR A N 1
ATOM 927 C CA . THR A 1 112 ? 18.127 -19.264 3.215 1.00 51.25 112 THR A CA 1
ATOM 928 C C . THR A 1 112 ? 19.125 -20.149 2.442 1.00 51.25 112 THR A C 1
ATOM 930 O O . THR A 1 112 ? 19.412 -19.875 1.276 1.00 51.25 112 THR A O 1
ATOM 933 N N . PRO A 1 113 ? 19.726 -21.180 3.074 1.00 49.75 113 PRO A N 1
ATOM 934 C CA . PRO A 1 113 ? 21.029 -21.718 2.650 1.00 49.75 113 PRO A CA 1
ATOM 935 C C . PRO A 1 113 ? 21.066 -22.493 1.325 1.00 49.75 113 PRO A C 1
ATOM 937 O O . PRO A 1 113 ? 22.108 -23.047 0.991 1.00 49.75 113 PRO A O 1
ATOM 940 N N . SER A 1 114 ? 19.970 -22.585 0.567 1.00 53.03 114 SER A N 1
ATOM 941 C CA . SER A 1 114 ? 19.960 -23.364 -0.678 1.00 53.03 114 SER A CA 1
ATOM 942 C C . SER A 1 114 ? 20.608 -22.645 -1.865 1.00 53.03 114 SER A C 1
ATOM 944 O O . SER A 1 114 ? 20.876 -23.294 -2.870 1.00 53.03 114 SER A O 1
ATOM 946 N N . GLU A 1 115 ? 20.887 -21.337 -1.768 1.00 48.22 115 GLU A N 1
ATOM 947 C CA . GLU A 1 115 ? 21.445 -20.538 -2.877 1.00 48.22 115 GLU A CA 1
ATOM 948 C C . GLU A 1 115 ? 22.629 -19.632 -2.487 1.00 48.22 115 GLU A C 1
ATOM 950 O O . GLU A 1 115 ? 23.014 -18.732 -3.235 1.00 48.22 115 GLU A O 1
ATOM 955 N N . SER A 1 116 ? 23.258 -19.838 -1.329 1.00 45.34 116 SER A N 1
ATOM 956 C CA . SER A 1 116 ? 24.398 -19.018 -0.916 1.00 45.34 116 SER A CA 1
ATOM 957 C C . SER A 1 116 ? 25.738 -19.674 -1.273 1.00 45.34 116 SER A C 1
ATOM 959 O O . SER A 1 116 ? 26.261 -20.539 -0.576 1.00 45.34 116 SER A O 1
ATOM 961 N N . SER A 1 117 ? 26.384 -19.133 -2.315 1.00 50.50 117 SER A N 1
ATOM 962 C CA . SER A 1 117 ? 27.820 -19.285 -2.642 1.00 50.50 117 SER A CA 1
ATOM 963 C C . SER A 1 117 ? 28.780 -18.950 -1.473 1.00 50.50 117 SER A C 1
ATOM 965 O O . SER A 1 117 ? 29.998 -19.043 -1.623 1.00 50.50 117 SER A O 1
ATOM 967 N N . TRP A 1 118 ? 28.251 -18.550 -0.315 1.00 41.88 118 TRP A N 1
ATOM 968 C CA . TRP A 1 118 ? 28.973 -18.171 0.896 1.00 41.88 118 TRP A CA 1
ATOM 969 C C . TRP A 1 118 ? 29.463 -19.362 1.730 1.00 41.88 118 TRP A C 1
ATOM 971 O O . TRP A 1 118 ? 30.361 -19.180 2.545 1.00 41.88 118 TRP A O 1
ATOM 981 N N . ALA A 1 119 ? 28.959 -20.580 1.494 1.00 43.44 119 ALA A N 1
ATOM 982 C CA . ALA A 1 119 ? 29.444 -21.783 2.184 1.00 43.44 119 ALA A CA 1
ATOM 983 C C . ALA A 1 119 ? 30.926 -22.105 1.892 1.00 43.44 119 ALA A C 1
ATOM 985 O O . ALA A 1 119 ? 31.567 -22.786 2.676 1.00 43.44 119 ALA A O 1
ATOM 986 N N . ARG A 1 120 ? 31.496 -21.577 0.799 1.00 45.50 120 ARG A N 1
ATOM 987 C CA . ARG A 1 120 ? 32.903 -21.805 0.411 1.00 45.50 120 ARG A CA 1
ATOM 988 C C . ARG A 1 120 ? 33.917 -20.888 1.102 1.00 45.50 120 ARG A C 1
ATOM 990 O O . ARG A 1 120 ? 35.099 -20.995 0.811 1.00 45.50 120 ARG A O 1
ATOM 997 N N . PHE A 1 121 ? 33.467 -19.945 1.929 1.00 50.28 121 PHE A N 1
ATOM 998 C CA . PHE A 1 121 ? 34.351 -18.987 2.606 1.00 50.28 121 PHE A CA 1
ATOM 999 C C . PHE A 1 121 ? 34.678 -19.366 4.057 1.00 50.28 121 PHE A C 1
ATOM 1001 O O . PHE A 1 121 ? 35.495 -18.690 4.677 1.00 50.28 121 PHE A O 1
ATOM 1008 N N . PHE A 1 122 ? 34.043 -20.409 4.597 1.00 41.94 122 PHE A N 1
ATOM 1009 C CA . PHE A 1 122 ? 34.269 -20.892 5.964 1.00 41.94 122 PHE A CA 1
ATOM 1010 C C . PHE A 1 122 ? 34.721 -22.365 6.033 1.00 41.94 122 PHE A C 1
ATOM 1012 O O . PHE A 1 122 ? 34.774 -22.912 7.132 1.00 41.94 122 PHE A O 1
ATOM 1019 N N . ASP A 1 123 ? 35.082 -22.955 4.888 1.00 39.47 123 ASP A N 1
ATOM 1020 C CA . ASP A 1 123 ? 35.987 -24.114 4.774 1.00 39.47 123 ASP A CA 1
ATOM 1021 C C . ASP A 1 123 ? 37.372 -23.612 4.326 1.00 39.47 123 ASP A C 1
ATOM 1023 O O . ASP A 1 123 ? 38.391 -24.213 4.734 1.00 39.47 123 ASP A O 1
#

Sequence (123 aa):
PESLRRHFEAQYEVDIPEVIQRVYREPSPNRYLAQFTHFLSAHRDEPSVRELLLTEFRAFFARNIRAYRRDELEVNFVGSIAAVFESELRTAAAAEHFRVGRILKAPLDMITPSESSWARFFD

pLDDT: mean 89.52, std 15.42, range [39.47, 98.5]